Protein AF-A0A351SMD5-F1 (afdb_monomer_lite)

pLDDT: mean 83.16, std 7.79, range [58.88, 94.31]

Foldseek 3Di:
DVPVVVVVVVVVVVVVVVVVVVVVLVVLVVVLVVLVVVLVVLVVVCVVPPPPCVVPHNSVVSVVVNVVSVVVNVD

Secondary structure (DSSP, 8-state):
-HHHHHHHHHHHHHHHHHHHHHHHHHHHHHHHHHHHHHHHHHHHHHHHSTTHHHHH--HHHHHHHHHHHHHHHH-

Sequence (75 aa):
MTSWANGLKNEVFLFFMIKTKGKNKIIFREIFYFFSILLAALVILEIFWPNIVLVYFNLNYLLLAWLIVGLIFII

Structure (mmCIF, N/CA/C/O backbone):
data_AF-A0A351SMD5-F1
#
_entry.id   AF-A0A351SMD5-F1
#
loop_
_atom_site.group_PDB
_atom_site.id
_atom_site.type_symbol
_atom_site.label_atom_id
_atom_site.label_alt_id
_atom_site.label_comp_id
_atom_site.label_asym_id
_atom_site.label_entity_id
_atom_site.label_seq_id
_atom_site.pdbx_PDB_ins_code
_atom_site.Cartn_x
_atom_site.Cartn_y
_atom_site.Cartn_z
_atom_site.occupancy
_atom_site.B_iso_or_equiv
_atom_site.auth_seq_id
_atom_site.auth_comp_id
_atom_site.auth_asym_id
_atom_site.auth_atom_id
_atom_site.pdbx_PDB_model_num
ATOM 1 N N . MET A 1 1 ? -31.270 -2.976 43.499 1.00 58.88 1 MET A N 1
ATOM 2 C CA . MET A 1 1 ? -30.241 -3.956 43.068 1.00 58.88 1 MET A CA 1
ATOM 3 C C . MET A 1 1 ? -29.945 -3.955 41.559 1.00 58.88 1 MET A C 1
ATOM 5 O O . MET A 1 1 ? -28.913 -4.479 41.174 1.00 58.88 1 MET A O 1
ATOM 9 N N . THR A 1 2 ? -30.762 -3.338 40.693 1.00 64.62 2 THR A N 1
ATOM 10 C CA . THR A 1 2 ? -30.586 -3.362 39.219 1.00 64.62 2 THR A CA 1
ATOM 11 C C . THR A 1 2 ? -29.595 -2.330 38.652 1.00 64.62 2 THR A C 1
ATOM 13 O O . THR A 1 2 ? -29.006 -2.569 37.604 1.00 64.62 2 THR A O 1
ATOM 16 N N . SER A 1 3 ? -29.364 -1.210 39.347 1.00 68.19 3 SER A N 1
ATOM 17 C CA . SER A 1 3 ? -28.461 -0.130 38.896 1.00 68.19 3 SER A CA 1
ATOM 18 C C . SER A 1 3 ? -26.999 -0.585 38.744 1.00 68.19 3 SER A C 1
ATOM 20 O O . SER A 1 3 ? -26.352 -0.301 37.739 1.00 68.19 3 SER A O 1
ATOM 22 N N . TRP A 1 4 ? -26.501 -1.390 39.688 1.00 68.69 4 TRP A N 1
ATOM 23 C CA . TRP A 1 4 ? -25.106 -1.845 39.702 1.00 68.69 4 TRP A CA 1
ATOM 24 C C . TRP A 1 4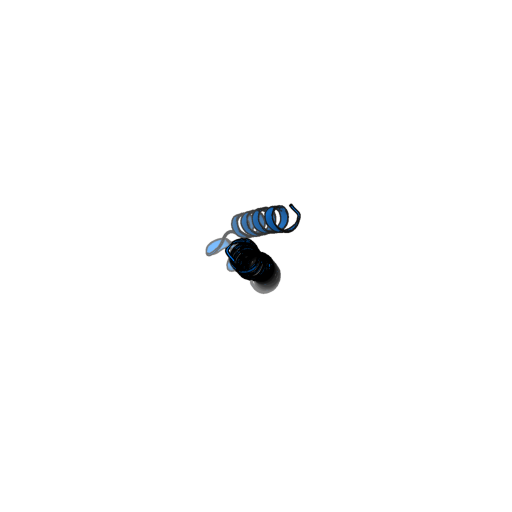 ? -24.801 -2.860 38.585 1.00 68.69 4 TRP A C 1
ATOM 26 O O . TRP A 1 4 ? -23.769 -2.785 37.923 1.00 68.69 4 TRP A O 1
ATOM 36 N N . ALA A 1 5 ? -25.751 -3.758 38.302 1.00 73.94 5 ALA A N 1
ATOM 37 C CA . ALA A 1 5 ? -25.638 -4.736 37.220 1.00 73.94 5 ALA A CA 1
ATOM 38 C C . ALA A 1 5 ? -25.648 -4.086 35.820 1.00 73.94 5 ALA A C 1
ATOM 40 O O . ALA A 1 5 ? -24.979 -4.574 34.907 1.00 73.94 5 ALA A O 1
ATOM 41 N N . ASN A 1 6 ? -26.368 -2.972 35.652 1.00 78.12 6 ASN A N 1
ATOM 42 C CA . ASN A 1 6 ? -26.390 -2.220 34.395 1.00 78.12 6 ASN A CA 1
ATOM 43 C C . ASN A 1 6 ? -25.086 -1.442 34.155 1.00 78.12 6 ASN A C 1
ATOM 45 O O . ASN A 1 6 ? -24.614 -1.394 33.020 1.00 78.12 6 ASN A O 1
ATOM 49 N N . GLY A 1 7 ? -24.467 -0.898 35.211 1.00 81.56 7 GLY A N 1
ATOM 50 C CA . GLY A 1 7 ? -23.149 -0.256 35.120 1.00 81.56 7 GLY A CA 1
ATOM 51 C C . GLY A 1 7 ? -22.060 -1.226 34.656 1.00 81.56 7 GLY A C 1
ATOM 52 O O . GLY A 1 7 ? -21.343 -0.942 33.698 1.00 81.56 7 GLY A O 1
ATOM 53 N N . LEU A 1 8 ? -22.013 -2.423 35.253 1.00 82.88 8 LEU A N 1
ATOM 54 C CA . LEU A 1 8 ? -21.033 -3.452 34.893 1.00 82.88 8 LEU A CA 1
ATOM 55 C C . LEU A 1 8 ? -21.171 -3.911 33.429 1.00 82.88 8 LEU A C 1
ATOM 57 O O . LEU A 1 8 ? -20.173 -4.078 32.730 1.00 82.88 8 LEU A O 1
ATOM 61 N N . LYS A 1 9 ? -22.406 -4.077 32.930 1.00 79.00 9 LYS A N 1
ATOM 62 C CA . LYS A 1 9 ? -22.652 -4.419 31.518 1.00 79.00 9 LYS A CA 1
ATOM 63 C C . LYS A 1 9 ? -22.130 -3.348 30.554 1.00 79.00 9 LYS A C 1
ATOM 65 O O . LYS A 1 9 ? -21.556 -3.704 29.525 1.00 79.00 9 LYS A O 1
ATOM 70 N N . ASN A 1 10 ? -22.299 -2.068 30.884 1.00 81.44 10 ASN A N 1
ATOM 71 C CA . ASN A 1 10 ? -21.821 -0.967 30.045 1.00 81.44 10 ASN A CA 1
ATOM 72 C C . ASN A 1 10 ? -20.291 -0.892 29.993 1.00 81.44 10 ASN A C 1
ATOM 74 O O . ASN A 1 10 ? -19.734 -0.689 28.915 1.00 81.44 10 ASN A O 1
ATOM 78 N N . GLU A 1 11 ? -19.608 -1.105 31.118 1.00 83.50 11 GLU A N 1
ATOM 79 C CA . GLU A 1 11 ? -18.139 -1.096 31.171 1.00 83.50 11 GLU A CA 1
ATOM 80 C C . GLU A 1 11 ? -17.533 -2.241 30.345 1.00 83.50 11 GLU A C 1
ATOM 82 O O . GLU A 1 11 ? -16.614 -2.029 29.551 1.00 83.50 11 GLU A O 1
ATOM 87 N N . VAL A 1 12 ? -18.102 -3.448 30.453 1.00 82.56 12 VAL A N 1
ATOM 88 C CA . VAL A 1 12 ? -17.671 -4.613 29.661 1.00 82.56 12 VAL A CA 1
ATOM 89 C C . VAL A 1 12 ? -17.919 -4.390 28.165 1.00 82.56 12 VAL A C 1
ATOM 91 O O . VAL A 1 12 ? -17.068 -4.727 27.337 1.00 82.56 12 VAL A O 1
ATOM 94 N N . PHE A 1 13 ? -19.052 -3.782 27.803 1.00 82.44 13 PHE A N 1
ATOM 95 C CA . PHE A 1 13 ? -19.355 -3.434 26.416 1.00 82.44 13 PHE A CA 1
ATOM 96 C C . PHE A 1 13 ? -18.384 -2.383 25.861 1.00 82.44 13 PHE A C 1
ATOM 98 O O . PHE A 1 13 ? -17.846 -2.566 24.768 1.00 82.44 13 PHE A O 1
ATOM 105 N N . LEU A 1 14 ? -18.095 -1.323 26.625 1.00 81.75 14 LEU A N 1
ATOM 106 C CA . LEU A 1 14 ? -17.112 -0.298 26.260 1.00 81.75 14 LEU A CA 1
ATOM 107 C C . LEU A 1 14 ? -15.716 -0.896 26.075 1.00 81.75 14 LEU A C 1
ATOM 109 O O . LEU A 1 14 ? -15.061 -0.617 25.070 1.00 81.75 14 LEU A O 1
ATOM 113 N N . PHE A 1 15 ? -15.285 -1.770 26.986 1.00 80.56 15 PHE A N 1
ATOM 114 C CA . PHE A 1 15 ? -14.008 -2.469 26.874 1.00 80.56 15 PHE A CA 1
ATOM 115 C C . PHE A 1 15 ? -13.926 -3.312 25.594 1.00 80.56 15 PHE A C 1
ATOM 117 O O . PHE A 1 15 ? -12.924 -3.255 24.872 1.00 80.56 15 PHE A O 1
ATOM 124 N N . PHE A 1 16 ? -14.990 -4.051 25.264 1.00 78.25 16 PHE A N 1
ATOM 125 C CA . PHE A 1 16 ? -15.053 -4.826 24.026 1.00 78.25 16 PHE A CA 1
ATOM 126 C C . PHE A 1 16 ? -14.969 -3.917 22.792 1.00 78.25 16 PHE A C 1
ATOM 128 O O . PHE A 1 16 ? -14.167 -4.177 21.892 1.00 78.25 16 PHE A O 1
ATOM 135 N N . MET A 1 17 ? -15.715 -2.807 22.791 1.00 74.25 17 MET A N 1
ATOM 136 C CA . MET A 1 17 ? -15.741 -1.845 21.687 1.00 74.25 17 MET A CA 1
ATOM 137 C C . MET A 1 17 ? -14.377 -1.171 21.457 1.00 74.25 17 MET A C 1
ATOM 139 O O . MET A 1 17 ? -13.929 -1.029 20.314 1.00 74.25 17 MET A O 1
ATOM 143 N N . ILE A 1 18 ? -13.684 -0.782 22.531 1.00 73.94 18 ILE A N 1
ATOM 144 C CA . ILE A 1 18 ? -12.340 -0.186 22.465 1.00 73.94 18 ILE A CA 1
ATOM 145 C C . ILE A 1 18 ? -11.341 -1.206 21.911 1.00 73.94 18 ILE A C 1
ATOM 147 O O . ILE A 1 18 ? -10.564 -0.893 21.002 1.00 73.94 18 ILE A O 1
ATOM 151 N N . LYS A 1 19 ? -11.403 -2.453 22.393 1.00 71.12 19 LYS A N 1
ATOM 152 C CA . LYS A 1 19 ? -10.514 -3.532 21.947 1.00 71.12 19 LYS A CA 1
ATOM 153 C C . LYS A 1 19 ? -10.698 -3.850 20.460 1.00 71.12 19 LYS A C 1
ATOM 155 O O . LYS A 1 19 ? -9.709 -4.080 19.764 1.00 71.12 19 LYS A O 1
ATOM 160 N N . THR A 1 20 ? -11.928 -3.822 19.946 1.00 70.50 20 THR A N 1
ATOM 161 C CA . THR A 1 20 ? -12.195 -4.026 18.512 1.00 70.50 20 THR A CA 1
ATOM 162 C C . THR A 1 20 ? -11.722 -2.852 17.657 1.00 70.50 20 THR A C 1
ATOM 164 O O . THR A 1 20 ? -11.106 -3.073 16.616 1.00 70.50 20 THR A O 1
ATOM 167 N N . LYS A 1 21 ? -11.917 -1.604 18.110 1.00 67.88 21 LYS A N 1
ATOM 168 C CA . LYS A 1 21 ? -11.434 -0.423 17.372 1.00 67.88 21 LYS A CA 1
ATOM 169 C C . LYS A 1 21 ? -9.906 -0.392 17.252 1.00 67.88 21 LYS A C 1
ATOM 171 O O . LYS A 1 21 ? -9.391 0.005 16.209 1.00 67.88 21 LYS A O 1
ATOM 176 N N . GLY A 1 22 ? -9.184 -0.844 18.281 1.00 69.69 22 GLY A N 1
ATOM 177 C CA . GLY A 1 22 ? -7.720 -0.944 18.250 1.00 69.69 22 GLY A CA 1
ATOM 178 C C . GLY A 1 22 ? -7.200 -1.964 17.231 1.00 69.69 22 GLY A C 1
ATOM 179 O O . GLY A 1 22 ? -6.235 -1.685 16.523 1.00 69.69 22 GLY A O 1
ATOM 180 N N . LYS A 1 23 ? -7.871 -3.116 17.097 1.00 71.62 23 LYS A N 1
ATOM 181 C CA . LYS A 1 23 ? -7.486 -4.161 16.133 1.00 71.62 23 LYS A CA 1
ATOM 182 C C . LYS A 1 23 ? -7.614 -3.702 14.683 1.00 71.62 23 LYS A C 1
ATOM 184 O O . LYS A 1 23 ? -6.705 -3.946 13.898 1.00 71.62 23 LYS A O 1
ATOM 189 N N . ASN A 1 24 ? -8.689 -2.990 14.344 1.00 73.12 24 ASN A N 1
ATOM 190 C CA . ASN A 1 24 ? -8.901 -2.514 12.975 1.00 73.12 24 ASN A CA 1
ATOM 191 C C . ASN A 1 24 ? -7.771 -1.577 12.525 1.00 73.12 24 ASN A C 1
ATOM 193 O O . ASN A 1 24 ? -7.246 -1.734 11.428 1.00 73.12 24 ASN A O 1
ATOM 197 N N . LYS A 1 25 ? -7.325 -0.667 13.401 1.00 76.81 25 LYS A N 1
ATOM 198 C CA . LYS A 1 25 ? -6.200 0.238 13.107 1.00 76.81 25 LYS A CA 1
ATOM 199 C C . LYS A 1 25 ? -4.887 -0.505 12.841 1.00 76.81 25 LYS A C 1
ATOM 201 O O . LYS A 1 25 ? -4.112 -0.080 11.992 1.00 76.81 25 LYS A O 1
ATOM 206 N N . ILE A 1 26 ? -4.637 -1.606 13.552 1.00 83.94 26 ILE A N 1
ATOM 207 C CA . ILE A 1 26 ? -3.429 -2.424 13.362 1.00 83.94 26 ILE A CA 1
ATOM 208 C C . ILE A 1 26 ? -3.455 -3.107 11.990 1.00 83.94 26 ILE A C 1
ATOM 210 O O . ILE A 1 2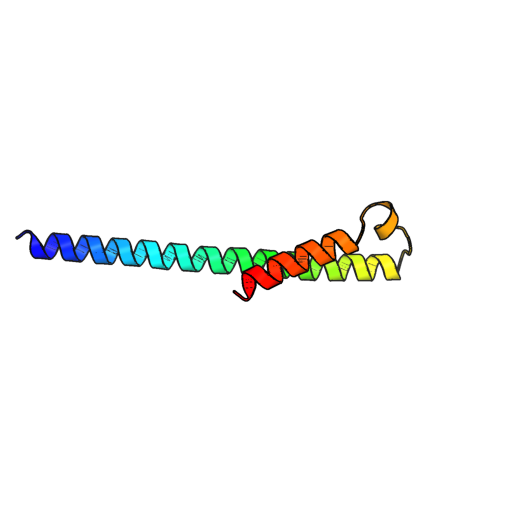6 ? -2.463 -3.040 11.270 1.00 83.94 26 ILE A O 1
ATOM 214 N N . ILE A 1 27 ? -4.601 -3.674 11.601 1.00 84.62 27 ILE A N 1
ATOM 215 C CA . ILE A 1 27 ? -4.771 -4.363 10.313 1.00 84.62 27 ILE A CA 1
ATOM 216 C C . ILE A 1 27 ? -4.533 -3.402 9.140 1.00 84.62 27 ILE A C 1
ATOM 218 O O . ILE A 1 27 ? -3.745 -3.704 8.249 1.00 84.62 27 ILE A O 1
ATOM 222 N N . PHE A 1 28 ? -5.150 -2.214 9.153 1.00 83.38 28 PHE A N 1
ATOM 223 C CA . PHE A 1 28 ? -4.948 -1.225 8.083 1.00 83.38 28 PHE A CA 1
ATOM 224 C C . PHE A 1 28 ? -3.492 -0.766 7.971 1.00 83.38 28 PHE A C 1
ATOM 226 O O . PHE A 1 28 ? -2.977 -0.603 6.865 1.00 83.38 28 PHE A O 1
ATOM 233 N N . ARG A 1 29 ? -2.806 -0.612 9.107 1.00 85.56 29 ARG A N 1
ATOM 234 C CA . ARG A 1 29 ? -1.386 -0.258 9.135 1.00 85.56 29 ARG A CA 1
ATOM 235 C C . ARG A 1 29 ? -0.508 -1.343 8.502 1.00 85.56 29 ARG A C 1
ATOM 237 O O . ARG A 1 29 ? 0.392 -1.022 7.732 1.00 85.56 29 ARG A O 1
ATOM 244 N N . GLU A 1 30 ? -0.757 -2.612 8.815 1.00 89.38 30 GLU A N 1
ATOM 245 C CA . GLU A 1 30 ? -0.011 -3.739 8.236 1.00 89.38 30 GLU A CA 1
ATOM 246 C C . GLU A 1 30 ? -0.218 -3.842 6.723 1.00 89.38 30 GLU A C 1
ATOM 248 O O . GLU A 1 30 ? 0.754 -3.998 5.984 1.00 89.38 30 GLU A O 1
ATOM 253 N N . ILE A 1 31 ? -1.456 -3.664 6.254 1.00 89.38 31 ILE A N 1
ATOM 254 C CA . ILE A 1 31 ? -1.775 -3.648 4.821 1.00 89.38 31 ILE A CA 1
ATOM 255 C C . ILE A 1 31 ? -1.028 -2.505 4.119 1.00 89.38 31 ILE A C 1
ATOM 257 O O . ILE A 1 31 ? -0.422 -2.719 3.069 1.00 89.38 31 ILE A O 1
ATOM 261 N N . PHE A 1 32 ? -1.007 -1.306 4.706 1.00 89.44 32 PHE A N 1
ATOM 262 C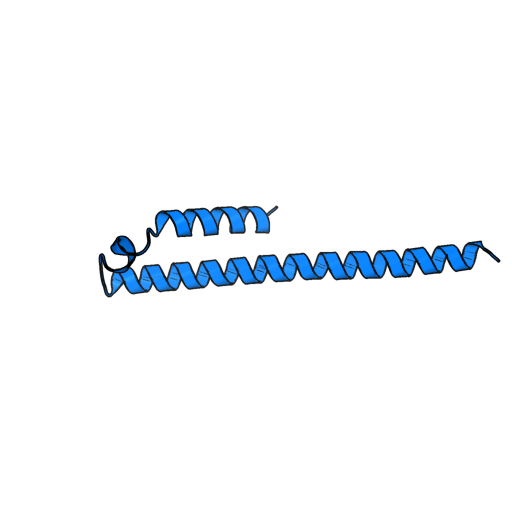 CA . PHE A 1 32 ? -0.284 -0.169 4.136 1.00 89.44 32 PHE A CA 1
ATOM 263 C C . PHE A 1 32 ? 1.227 -0.429 4.024 1.00 89.44 32 PHE A C 1
ATOM 265 O O . PHE A 1 32 ? 1.828 -0.174 2.974 1.00 89.44 32 PHE A O 1
ATOM 272 N N . TYR A 1 33 ? 1.852 -0.985 5.068 1.00 90.38 33 TYR A N 1
ATOM 273 C CA . TYR A 1 33 ? 3.272 -1.344 5.015 1.00 90.38 33 TYR A CA 1
ATOM 274 C C . TYR A 1 33 ? 3.556 -2.445 3.994 1.00 90.38 33 TYR A C 1
ATOM 276 O O . TYR A 1 33 ? 4.535 -2.340 3.255 1.00 90.38 33 TYR A O 1
ATOM 284 N N . PHE A 1 34 ? 2.683 -3.449 3.892 1.00 92.38 34 PHE A N 1
ATOM 285 C CA . PHE A 1 34 ? 2.800 -4.498 2.885 1.00 92.38 34 PHE A CA 1
ATOM 286 C C . PHE A 1 34 ? 2.790 -3.923 1.463 1.00 92.38 34 PHE A C 1
ATOM 288 O O . PHE A 1 34 ? 3.708 -4.199 0.690 1.00 92.38 34 PHE A O 1
ATOM 295 N N . PHE A 1 35 ? 1.817 -3.066 1.130 1.00 90.75 35 PHE A N 1
ATOM 296 C CA . PHE A 1 35 ? 1.771 -2.430 -0.189 1.00 90.75 35 PHE A CA 1
ATOM 297 C C . PHE A 1 35 ? 2.983 -1.526 -0.445 1.00 90.75 35 PHE A C 1
ATOM 299 O O . PHE A 1 35 ? 3.479 -1.489 -1.566 1.00 90.75 35 PHE A O 1
ATOM 306 N N . SER A 1 36 ? 3.488 -0.833 0.579 1.00 91.12 36 SER A N 1
ATOM 307 C CA . SER A 1 36 ? 4.667 0.036 0.452 1.00 91.12 36 SER A CA 1
ATOM 308 C C . SER A 1 36 ? 5.928 -0.764 0.106 1.00 91.12 36 SER A C 1
ATOM 310 O O . SER A 1 36 ? 6.675 -0.389 -0.798 1.00 91.12 36 SER A O 1
ATOM 312 N N . ILE A 1 37 ? 6.141 -1.898 0.784 1.00 94.31 37 ILE A N 1
ATOM 313 C CA . ILE A 1 37 ? 7.266 -2.802 0.510 1.00 94.31 37 ILE A CA 1
ATOM 314 C C . ILE A 1 37 ? 7.106 -3.456 -0.863 1.00 94.31 37 ILE A C 1
ATOM 316 O O . ILE A 1 37 ? 8.071 -3.511 -1.621 1.00 94.31 37 ILE A O 1
ATOM 320 N N . LEU A 1 38 ? 5.900 -3.920 -1.205 1.00 92.00 38 LEU A N 1
ATOM 321 C CA . LEU A 1 38 ? 5.624 -4.548 -2.497 1.00 92.00 38 LEU A CA 1
ATOM 322 C C . LEU A 1 38 ? 5.891 -3.583 -3.658 1.00 92.00 38 LEU A C 1
ATOM 324 O O . LEU A 1 38 ? 6.524 -3.960 -4.641 1.00 92.00 38 LEU A O 1
ATOM 328 N N . LEU A 1 39 ? 5.455 -2.330 -3.526 1.00 91.56 39 LEU A N 1
ATOM 329 C CA . LEU A 1 39 ? 5.677 -1.298 -4.533 1.00 91.56 39 LEU A CA 1
ATOM 330 C C . LEU A 1 39 ? 7.169 -0.996 -4.688 1.00 91.56 39 LEU A C 1
ATOM 332 O O . LEU A 1 39 ? 7.672 -0.992 -5.808 1.00 91.56 39 LEU A O 1
ATOM 336 N N . ALA A 1 40 ? 7.896 -0.834 -3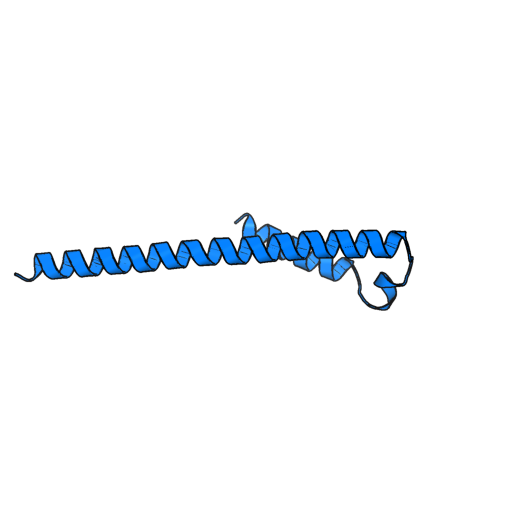.579 1.00 91.75 40 ALA A N 1
ATOM 337 C CA . ALA A 1 40 ? 9.343 -0.643 -3.617 1.00 91.75 40 ALA A CA 1
ATOM 338 C C . ALA A 1 40 ? 10.067 -1.833 -4.270 1.00 91.75 40 ALA A C 1
ATOM 340 O O . ALA A 1 40 ? 10.915 -1.633 -5.136 1.00 91.75 40 ALA A O 1
ATOM 341 N N . ALA A 1 41 ? 9.711 -3.068 -3.906 1.00 92.00 41 ALA A N 1
ATOM 342 C CA . ALA A 1 41 ? 10.326 -4.277 -4.448 1.00 92.00 41 ALA A CA 1
ATOM 343 C C . ALA A 1 41 ? 10.101 -4.416 -5.959 1.00 92.00 41 ALA A C 1
ATOM 345 O O . ALA A 1 41 ? 11.038 -4.729 -6.689 1.00 92.00 41 ALA A O 1
ATOM 346 N N . LEU A 1 42 ? 8.883 -4.149 -6.438 1.00 90.44 42 LEU A N 1
ATOM 347 C CA . LEU A 1 42 ? 8.571 -4.224 -7.863 1.00 90.44 42 LEU A CA 1
ATOM 348 C C . LEU A 1 42 ? 9.214 -3.091 -8.668 1.00 90.44 42 LEU A C 1
ATOM 350 O O . LEU A 1 42 ? 9.662 -3.333 -9.783 1.00 90.44 42 LEU A O 1
ATOM 354 N N . VAL A 1 43 ? 9.323 -1.885 -8.103 1.00 89.19 43 VAL A N 1
ATOM 355 C CA . VAL A 1 43 ? 10.078 -0.788 -8.732 1.00 89.19 43 VAL A CA 1
ATOM 356 C C . VAL A 1 43 ? 11.561 -1.144 -8.833 1.00 89.19 43 VAL A C 1
ATOM 358 O O . VAL A 1 43 ? 12.158 -0.967 -9.889 1.00 89.19 43 VAL A O 1
ATOM 361 N N . ILE A 1 44 ? 12.155 -1.692 -7.768 1.00 92.62 44 ILE A N 1
ATOM 362 C CA . ILE A 1 44 ? 13.548 -2.157 -7.789 1.00 92.62 44 ILE A CA 1
ATOM 363 C C . ILE A 1 44 ? 13.727 -3.263 -8.835 1.00 92.62 44 ILE A C 1
ATOM 365 O O . ILE A 1 44 ? 14.680 -3.227 -9.611 1.00 92.62 44 ILE A O 1
ATOM 369 N N . LEU A 1 45 ? 12.805 -4.226 -8.892 1.00 90.81 45 LEU A N 1
ATOM 370 C CA . LEU A 1 45 ? 12.856 -5.316 -9.861 1.00 90.81 45 LEU A CA 1
ATOM 371 C C . LEU A 1 45 ? 12.772 -4.803 -11.303 1.00 90.81 45 LEU A C 1
ATOM 373 O O . LEU A 1 45 ? 13.533 -5.267 -12.144 1.00 90.81 45 LEU A O 1
ATOM 377 N N . GLU A 1 46 ? 11.913 -3.819 -11.571 1.00 87.69 46 GLU A N 1
ATOM 378 C CA . GLU A 1 46 ? 11.787 -3.184 -12.887 1.00 87.69 46 GLU A CA 1
ATOM 379 C C . GLU A 1 46 ? 13.062 -2.417 -13.287 1.00 87.69 46 GLU A C 1
ATOM 381 O O . GLU A 1 46 ? 13.404 -2.367 -14.465 1.00 87.69 46 GLU A O 1
ATOM 386 N N . ILE A 1 47 ? 13.820 -1.873 -12.325 1.00 89.62 47 ILE A N 1
ATOM 387 C CA . ILE A 1 47 ? 15.122 -1.236 -12.595 1.00 89.62 47 ILE A CA 1
ATOM 388 C C . ILE A 1 47 ? 16.170 -2.271 -13.037 1.00 89.62 47 IL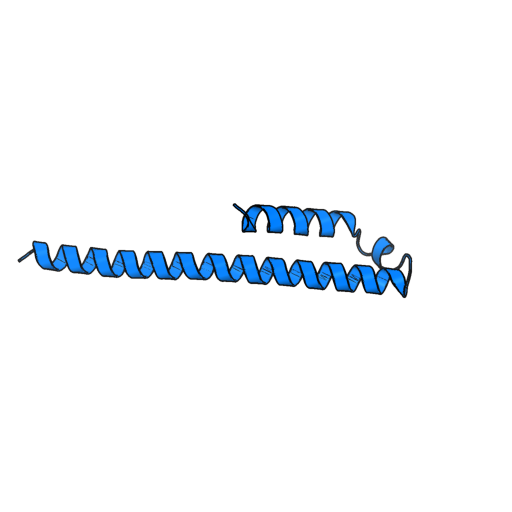E A C 1
ATOM 390 O O . ILE A 1 47 ? 16.937 -2.006 -13.962 1.00 89.62 47 ILE A O 1
ATOM 394 N N . PHE A 1 48 ? 16.225 -3.439 -12.388 1.00 93.25 48 PHE A N 1
ATOM 395 C CA . PHE A 1 48 ? 17.193 -4.492 -12.732 1.00 93.25 48 PHE A CA 1
ATOM 396 C C . PHE A 1 48 ? 16.789 -5.297 -13.973 1.00 93.25 48 PHE A C 1
ATOM 398 O O . PHE A 1 48 ? 17.652 -5.701 -14.753 1.00 93.25 48 PHE A O 1
ATOM 405 N N . TRP A 1 49 ? 15.490 -5.520 -14.158 1.00 87.56 49 TRP A N 1
ATOM 406 C CA . TRP A 1 49 ? 14.911 -6.267 -15.269 1.00 87.56 49 TRP A CA 1
ATOM 407 C C . TRP A 1 49 ? 13.757 -5.484 -15.905 1.00 87.56 49 TRP A C 1
ATOM 409 O O . TRP A 1 49 ? 12.584 -5.748 -15.615 1.00 87.56 49 TRP A O 1
ATOM 419 N N . PRO A 1 50 ? 14.078 -4.538 -16.801 1.00 84.12 50 PRO A N 1
ATOM 420 C CA . PRO A 1 50 ? 13.075 -3.699 -17.434 1.00 84.12 50 PRO A CA 1
ATOM 421 C C . PRO A 1 50 ? 12.122 -4.527 -18.294 1.00 84.12 50 PRO A C 1
ATOM 423 O O . PRO A 1 50 ? 12.510 -5.516 -18.923 1.00 84.12 50 PRO A O 1
ATOM 426 N N . ASN A 1 51 ? 10.871 -4.086 -18.347 1.00 84.12 51 ASN A N 1
ATOM 427 C CA . ASN A 1 51 ? 9.738 -4.715 -19.015 1.00 84.12 51 ASN A CA 1
ATOM 428 C C . ASN A 1 51 ? 9.300 -6.069 -18.442 1.00 84.12 51 ASN A C 1
ATOM 430 O O . ASN A 1 51 ? 8.263 -6.567 -18.870 1.00 84.12 51 ASN A O 1
ATOM 434 N N . ILE A 1 52 ? 10.006 -6.678 -17.482 1.00 84.06 52 ILE A N 1
ATOM 435 C CA . ILE A 1 52 ? 9.516 -7.923 -16.876 1.00 84.06 52 ILE A CA 1
ATOM 436 C C . ILE A 1 52 ? 8.300 -7.627 -16.007 1.00 84.06 52 ILE A C 1
ATOM 438 O O . ILE A 1 52 ? 7.270 -8.280 -16.170 1.00 84.06 52 ILE A O 1
ATOM 442 N N . VAL A 1 53 ? 8.373 -6.638 -15.113 1.00 79.94 53 VAL A N 1
ATOM 443 C CA . VAL A 1 53 ? 7.250 -6.369 -14.209 1.00 79.94 53 VAL A CA 1
ATOM 444 C C . VAL A 1 53 ? 6.071 -5.851 -15.012 1.00 79.94 53 VAL A C 1
ATOM 446 O O . VAL A 1 53 ? 4.986 -6.407 -14.896 1.00 79.94 53 VAL A O 1
ATOM 449 N N . LEU A 1 54 ? 6.291 -4.885 -15.906 1.00 80.19 54 LEU A N 1
ATOM 450 C CA . LEU A 1 54 ? 5.235 -4.305 -16.745 1.00 80.19 54 LEU A CA 1
ATOM 451 C C . LEU A 1 54 ? 4.496 -5.318 -17.639 1.00 80.19 54 LEU A C 1
ATOM 453 O O . LEU A 1 54 ? 3.306 -5.125 -17.892 1.00 80.19 54 LEU A O 1
ATOM 457 N N . VAL A 1 55 ? 5.157 -6.389 -18.097 1.00 78.31 55 VAL A N 1
ATOM 458 C CA . VAL A 1 55 ? 4.529 -7.427 -18.940 1.00 78.31 55 VAL A CA 1
ATOM 459 C C . VAL A 1 55 ? 3.557 -8.304 -18.152 1.00 78.31 55 VAL A C 1
ATOM 461 O O . VAL A 1 55 ? 2.515 -8.686 -18.684 1.00 78.31 55 VAL A O 1
ATOM 464 N N . TYR A 1 56 ? 3.865 -8.614 -16.893 1.00 82.25 56 TYR A N 1
ATOM 465 C CA . TYR A 1 56 ? 3.021 -9.485 -16.065 1.00 82.25 56 TYR A CA 1
ATOM 466 C C . TYR A 1 56 ? 2.098 -8.712 -15.122 1.00 82.25 56 TYR A C 1
ATOM 468 O O . TYR A 1 56 ? 1.067 -9.229 -14.691 1.00 82.25 56 TYR A O 1
ATOM 476 N N . PHE A 1 57 ? 2.472 -7.486 -14.768 1.00 81.81 57 PHE A N 1
ATOM 477 C CA . PHE A 1 57 ? 1.847 -6.736 -13.698 1.00 81.81 57 PHE A CA 1
ATOM 478 C C . PHE A 1 57 ? 2.002 -5.225 -13.899 1.00 81.81 57 PHE A C 1
ATOM 480 O O . PHE A 1 57 ? 3.077 -4.639 -13.785 1.00 81.81 57 PHE A O 1
ATOM 487 N N . ASN A 1 58 ? 0.885 -4.552 -14.157 1.00 85.94 58 ASN A N 1
ATOM 488 C CA . ASN A 1 58 ? 0.894 -3.112 -14.372 1.00 85.94 58 ASN A CA 1
ATOM 489 C C . ASN A 1 58 ? 1.026 -2.357 -13.035 1.00 85.94 58 ASN A C 1
ATOM 491 O O . ASN A 1 58 ? 0.086 -2.299 -12.234 1.00 85.94 58 ASN A O 1
ATOM 495 N N . LEU A 1 59 ? 2.189 -1.728 -12.833 1.00 84.94 59 LEU A N 1
ATOM 496 C CA . LEU A 1 59 ? 2.529 -0.935 -11.647 1.00 84.94 59 LEU A CA 1
ATOM 497 C C . LEU A 1 59 ? 1.527 0.194 -11.358 1.00 84.94 59 LEU A C 1
ATOM 499 O O . LEU A 1 59 ? 1.345 0.552 -10.194 1.00 84.94 59 LEU A O 1
ATOM 503 N N . ASN A 1 60 ? 0.822 0.712 -12.370 1.00 87.94 60 ASN A N 1
ATOM 504 C CA . ASN A 1 60 ? -0.179 1.763 -12.174 1.00 87.94 60 ASN A CA 1
ATOM 505 C C . ASN A 1 60 ? -1.367 1.280 -11.333 1.00 87.94 60 ASN A C 1
ATOM 507 O O . ASN A 1 60 ? -1.871 2.035 -10.500 1.00 87.94 60 ASN A O 1
ATOM 511 N N . TYR A 1 61 ? -1.799 0.023 -11.496 1.00 88.12 61 TYR A N 1
ATOM 512 C CA . TYR A 1 61 ? -2.878 -0.529 -10.669 1.00 88.12 61 TYR A CA 1
ATOM 513 C C . TYR A 1 61 ? -2.436 -0.723 -9.219 1.00 88.12 61 TYR A C 1
ATOM 515 O O . TYR A 1 61 ? -3.223 -0.485 -8.304 1.00 88.12 61 TYR A O 1
ATOM 523 N N . LEU A 1 62 ? -1.173 -1.095 -8.994 1.00 88.25 62 LEU A N 1
ATOM 524 C CA . LEU A 1 62 ? -0.628 -1.208 -7.643 1.00 88.25 62 LEU A CA 1
ATOM 525 C C . LEU A 1 62 ? -0.483 0.154 -6.967 1.00 88.25 62 LEU A C 1
ATOM 527 O O . LEU A 1 62 ? -0.819 0.285 -5.793 1.00 88.25 62 LEU A O 1
ATOM 531 N N . LEU A 1 63 ? -0.034 1.168 -7.707 1.00 88.50 63 LEU A N 1
ATOM 532 C CA . LEU A 1 63 ? 0.050 2.541 -7.216 1.00 88.50 63 LEU A CA 1
ATOM 533 C C . LEU A 1 63 ? -1.341 3.077 -6.837 1.00 88.50 63 LEU A C 1
ATOM 535 O O . LEU A 1 63 ? -1.500 3.663 -5.768 1.00 88.50 63 LEU A O 1
ATOM 539 N N . LEU A 1 64 ? -2.363 2.818 -7.662 1.00 90.69 64 LEU A N 1
ATOM 540 C CA . LEU A 1 64 ? -3.759 3.150 -7.352 1.00 90.69 64 LEU A CA 1
ATOM 541 C C . LEU A 1 64 ? -4.254 2.446 -6.082 1.00 90.69 64 LEU A C 1
ATOM 543 O O . LEU A 1 64 ? -4.832 3.095 -5.211 1.00 90.69 64 LEU A O 1
ATOM 547 N N . ALA A 1 65 ? -4.003 1.141 -5.947 1.00 87.69 65 ALA A N 1
ATOM 548 C CA . ALA A 1 65 ? -4.373 0.389 -4.750 1.00 87.69 65 ALA A CA 1
ATOM 549 C C . ALA A 1 65 ? -3.666 0.932 -3.494 1.00 87.69 65 ALA A C 1
ATOM 551 O O . ALA A 1 65 ? -4.308 1.125 -2.461 1.00 87.69 65 ALA A O 1
ATOM 552 N N . TRP A 1 66 ? -2.372 1.250 -3.596 1.00 91.56 66 TRP A N 1
ATOM 553 C CA . TRP A 1 66 ? -1.598 1.856 -2.511 1.00 91.56 66 TRP A CA 1
ATOM 554 C C . TRP A 1 66 ? -2.154 3.231 -2.108 1.00 91.56 66 TRP A C 1
ATOM 556 O O . TRP A 1 66 ? -2.325 3.487 -0.916 1.00 91.56 66 TRP A O 1
ATOM 566 N N . LEU A 1 67 ? -2.52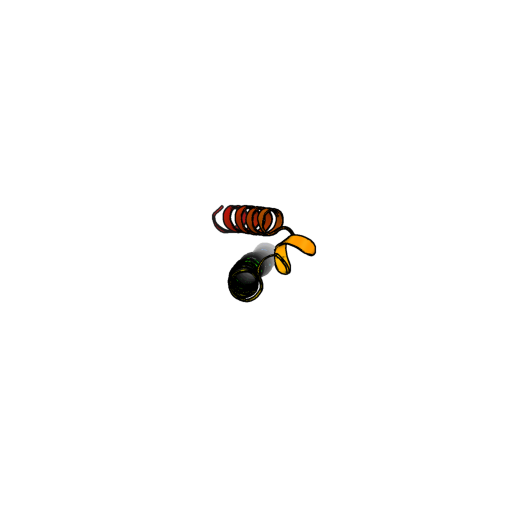0 4.083 -3.074 1.00 89.38 67 LEU A N 1
ATOM 567 C CA . LEU A 1 67 ? -3.122 5.396 -2.808 1.00 89.38 67 LEU A CA 1
ATOM 568 C C . LEU A 1 67 ? -4.480 5.291 -2.106 1.00 89.38 67 LEU A C 1
ATOM 570 O O . LEU A 1 67 ? -4.731 6.032 -1.157 1.00 89.38 67 LEU A O 1
ATOM 574 N N . ILE A 1 68 ? -5.344 4.364 -2.530 1.00 91.25 68 ILE A N 1
ATOM 575 C CA . ILE A 1 68 ? -6.653 4.150 -1.894 1.00 91.25 68 ILE A CA 1
ATOM 576 C C . ILE A 1 68 ? -6.471 3.697 -0.440 1.00 91.25 68 ILE A C 1
ATOM 578 O O . ILE A 1 68 ? -7.110 4.243 0.459 1.00 91.25 68 ILE A O 1
ATOM 582 N N . VAL A 1 69 ? -5.569 2.743 -0.189 1.00 87.81 69 VAL A N 1
ATOM 583 C CA . VAL A 1 69 ? -5.264 2.279 1.174 1.00 87.81 69 VAL A CA 1
ATOM 584 C C . VAL A 1 69 ? -4.656 3.405 2.015 1.00 87.81 69 VAL A C 1
ATOM 586 O O . VAL A 1 69 ? -5.033 3.564 3.174 1.00 87.81 69 VAL A O 1
ATOM 589 N N . GLY A 1 70 ? -3.765 4.215 1.439 1.00 87.06 70 GLY A N 1
ATOM 590 C CA . GLY A 1 70 ? -3.181 5.380 2.104 1.00 87.06 70 GLY A CA 1
ATOM 591 C C . GLY A 1 70 ? -4.225 6.429 2.494 1.00 87.06 70 GLY A C 1
ATOM 592 O O . GLY A 1 70 ? -4.196 6.930 3.615 1.00 87.06 70 GLY A O 1
ATOM 593 N N . LEU A 1 71 ? -5.194 6.709 1.618 1.00 87.94 71 LEU A N 1
ATOM 594 C CA . LEU A 1 71 ? -6.307 7.615 1.920 1.00 87.94 71 LEU A CA 1
ATOM 595 C C . LEU A 1 71 ? -7.186 7.083 3.057 1.00 87.94 71 LEU A C 1
ATOM 597 O O . LEU A 1 71 ? -7.506 7.834 3.973 1.00 87.94 71 LEU A O 1
ATOM 601 N N . ILE A 1 72 ? -7.523 5.791 3.039 1.00 85.06 72 ILE A N 1
ATOM 602 C CA . ILE A 1 72 ? -8.295 5.146 4.116 1.00 85.06 72 ILE A CA 1
ATOM 603 C C . ILE A 1 72 ? -7.524 5.161 5.444 1.00 85.06 72 ILE A C 1
ATOM 605 O O . ILE A 1 72 ? -8.134 5.215 6.503 1.00 85.06 72 ILE A O 1
ATOM 609 N N . PHE A 1 73 ? -6.192 5.098 5.404 1.00 80.19 73 PHE A N 1
ATOM 610 C CA . PHE A 1 73 ? -5.361 5.149 6.605 1.00 80.19 73 PHE A CA 1
ATOM 611 C C . PHE A 1 73 ? -5.283 6.553 7.229 1.00 80.19 73 PHE A C 1
ATOM 613 O O . PHE A 1 73 ? -5.134 6.667 8.446 1.00 80.19 73 PHE A O 1
ATOM 620 N N . ILE A 1 74 ? -5.350 7.607 6.407 1.00 79.69 74 ILE A N 1
ATOM 621 C CA . ILE A 1 74 ? -5.269 9.008 6.851 1.00 79.69 74 ILE A CA 1
ATOM 622 C C . ILE A 1 74 ? -6.600 9.505 7.444 1.00 79.69 74 ILE A C 1
ATOM 624 O O . ILE A 1 74 ? -6.571 10.318 8.369 1.00 79.69 74 ILE A O 1
ATOM 628 N N . ILE A 1 75 ? -7.735 9.049 6.901 1.00 71.88 75 ILE A N 1
ATOM 629 C CA . ILE A 1 75 ? -9.101 9.421 7.324 1.00 71.88 75 ILE A CA 1
ATOM 630 C C . ILE A 1 75 ? -9.489 8.703 8.625 1.00 71.88 75 ILE A C 1
ATOM 632 O O . ILE A 1 75 ? -10.034 9.382 9.527 1.00 71.88 75 ILE A O 1
#

Radius of gyration: 21.49 Å; chains: 1; bounding box: 48×19×62 Å